Protein AF-A0A3M1LDJ7-F1 (afdb_monomer_lite)

Radius of gyration: 17.29 Å; chains: 1; bounding box: 41×43×41 Å

Sequence (103 aa):
MISEGGRSIPPQAVERLTAQLRRQKFDDWIYVREEGTTVNIMARESKGRLRNLLILVNEGDEFVFLSVKTKLKARDIGKVVEWYMKTHKPKPIRKPDEKIPQV

Secondary structure (DSSP, 8-state):
--BTTTBPPPHHHHHHHHHHHHHTTPEEEEEEEETTEEEEEEEEESSSSEEEEEEEEEETTEEEEEEEEEEE-HHHHHHHHHHHHHHSPPPP---TT--PPP-

Foldseek 3Di:
DPDPDRDADDPVNVVVVVVVVVVVQWDWDDWDDDDQKTWTWTFHDDPQFTQWIWIWIGHPRDIDTDIDGDGHHPVVVVVVVVVCCVVDVDDPPPDPPPPDPDD

Structure (mmCIF, N/CA/C/O backbone):
data_AF-A0A3M1LDJ7-F1
#
_entry.id   AF-A0A3M1LDJ7-F1
#
loop_
_atom_site.group_PDB
_atom_site.id
_atom_site.type_symbol
_atom_site.label_atom_id
_atom_site.label_alt_id
_atom_site.label_comp_id
_atom_site.label_asym_id
_atom_site.label_entity_id
_atom_site.label_seq_id
_atom_site.pdbx_PDB_ins_code
_atom_site.Cartn_x
_atom_site.Cartn_y
_atom_site.Cartn_z
_atom_site.occupancy
_atom_site.B_iso_or_equiv
_atom_site.auth_seq_id
_atom_site.auth_comp_id
_atom_site.auth_asym_id
_atom_site.auth_atom_id
_atom_site.pdbx_PDB_model_num
ATOM 1 N N . MET A 1 1 ? 14.138 -8.693 -7.896 1.00 49.78 1 MET A N 1
ATOM 2 C CA . MET A 1 1 ? 14.791 -9.751 -7.091 1.00 49.78 1 MET A CA 1
ATOM 3 C C . MET A 1 1 ? 14.707 -11.039 -7.874 1.00 49.78 1 MET A C 1
ATOM 5 O O . MET A 1 1 ? 13.617 -11.450 -8.257 1.00 49.78 1 MET A O 1
ATOM 9 N N . ILE A 1 2 ? 15.858 -11.646 -8.123 1.00 39.69 2 ILE A N 1
ATOM 10 C CA . ILE A 1 2 ? 15.952 -12.978 -8.693 1.00 39.69 2 ILE A CA 1
ATOM 11 C C . ILE A 1 2 ? 15.474 -13.938 -7.596 1.00 39.69 2 ILE A C 1
ATOM 13 O O . ILE A 1 2 ? 16.189 -14.163 -6.625 1.00 39.69 2 ILE A O 1
ATOM 17 N N . SER A 1 3 ? 14.242 -14.446 -7.695 1.00 50.84 3 SER A N 1
ATOM 18 C CA . SER A 1 3 ? 13.875 -15.670 -6.970 1.00 50.84 3 SER A CA 1
ATOM 19 C C . SER A 1 3 ? 14.865 -16.742 -7.411 1.00 50.84 3 SER A C 1
ATOM 21 O O . SER A 1 3 ? 15.150 -16.795 -8.608 1.00 50.84 3 SER A O 1
ATOM 23 N N . GLU A 1 4 ? 15.431 -17.505 -6.470 1.00 51.19 4 GLU A N 1
ATOM 24 C CA . GLU A 1 4 ? 16.376 -18.606 -6.718 1.00 51.19 4 GLU A CA 1
ATOM 25 C C . GLU A 1 4 ? 16.016 -19.345 -8.027 1.00 51.19 4 GLU A C 1
ATOM 27 O O . GLU A 1 4 ? 15.088 -20.149 -8.058 1.00 51.19 4 GLU A O 1
ATOM 32 N N . GLY A 1 5 ? 16.666 -18.980 -9.147 1.00 48.47 5 GLY A N 1
ATOM 33 C CA . GLY A 1 5 ? 16.262 -19.428 -10.491 1.00 48.47 5 GLY A CA 1
ATOM 34 C C . GLY A 1 5 ? 15.989 -18.379 -11.588 1.00 48.47 5 GLY A C 1
ATOM 35 O O . GLY A 1 5 ? 15.405 -18.743 -12.607 1.00 48.47 5 GLY A O 1
ATOM 36 N N . GLY A 1 6 ? 16.394 -17.110 -11.469 1.00 50.47 6 GLY A N 1
ATOM 37 C CA . GLY A 1 6 ? 16.528 -16.236 -12.656 1.00 50.47 6 GLY A CA 1
ATOM 38 C C . GLY A 1 6 ? 15.234 -15.666 -13.258 1.00 50.47 6 GLY A C 1
ATOM 39 O O . GLY A 1 6 ? 15.289 -15.094 -14.342 1.00 50.47 6 GLY A O 1
ATOM 40 N N . ARG A 1 7 ? 14.062 -15.825 -12.624 1.00 56.88 7 ARG A N 1
ATOM 41 C CA . ARG A 1 7 ? 12.777 -15.395 -13.213 1.00 56.88 7 ARG A CA 1
ATOM 42 C C . ARG A 1 7 ? 12.261 -14.087 -12.609 1.00 56.88 7 ARG A C 1
ATOM 44 O O . ARG A 1 7 ? 12.011 -14.015 -11.408 1.00 56.88 7 ARG A O 1
ATOM 51 N N . SER A 1 8 ? 12.062 -13.086 -13.470 1.00 67.62 8 SER A N 1
ATOM 52 C CA . SER A 1 8 ? 11.311 -11.860 -13.165 1.00 67.62 8 SER A CA 1
ATOM 53 C C . SER A 1 8 ? 9.859 -12.198 -12.792 1.00 67.62 8 SER A C 1
ATOM 55 O O . SER A 1 8 ? 9.294 -13.175 -13.295 1.00 67.62 8 SER A O 1
ATOM 57 N N . ILE A 1 9 ? 9.255 -11.425 -11.882 1.00 73.75 9 ILE A N 1
ATOM 58 C CA . ILE A 1 9 ? 7.865 -11.630 -11.452 1.00 73.75 9 ILE A CA 1
ATOM 59 C C . ILE A 1 9 ? 6.940 -11.271 -12.625 1.00 73.75 9 ILE A C 1
ATOM 61 O O . ILE A 1 9 ? 6.908 -10.107 -13.028 1.00 73.75 9 ILE A O 1
ATOM 65 N N . PRO A 1 10 ? 6.151 -12.221 -13.168 1.00 80.94 10 PRO A N 1
ATOM 66 C CA . PRO A 1 10 ? 5.301 -11.936 -14.316 1.00 80.94 10 PRO A CA 1
ATOM 67 C C . PRO A 1 10 ? 4.274 -10.846 -13.978 1.00 80.94 10 PRO A C 1
ATOM 69 O O . PRO A 1 10 ? 3.632 -10.938 -12.924 1.00 80.94 10 PRO A O 1
ATOM 72 N N . PRO A 1 11 ? 4.028 -9.865 -14.865 1.00 80.19 11 PRO A N 1
ATOM 73 C CA . PRO A 1 11 ? 2.998 -8.845 -14.652 1.00 80.19 11 PRO A CA 1
ATOM 74 C C . PRO A 1 11 ? 1.630 -9.447 -14.301 1.00 80.19 11 PRO A C 1
ATOM 76 O O . PRO A 1 11 ? 0.941 -8.976 -13.397 1.00 80.19 11 PRO A O 1
ATOM 79 N N . GLN A 1 12 ? 1.287 -10.578 -14.925 1.00 86.31 12 GLN A N 1
ATOM 80 C CA . GLN A 1 12 ? 0.040 -11.302 -14.681 1.00 86.31 12 GLN A CA 1
ATOM 81 C C . GLN A 1 12 ? -0.058 -11.841 -13.245 1.00 86.31 12 GLN A C 1
ATOM 83 O O . GLN A 1 12 ? -1.159 -11.987 -12.716 1.00 86.31 12 GLN A O 1
ATOM 88 N N . ALA A 1 13 ? 1.067 -12.151 -12.592 1.00 87.12 13 ALA A N 1
ATOM 89 C CA . ALA A 1 13 ? 1.075 -12.586 -11.197 1.00 87.12 13 ALA A CA 1
ATOM 90 C C . ALA A 1 13 ? 0.699 -11.426 -10.260 1.00 87.12 13 ALA A C 1
ATOM 92 O O . ALA A 1 13 ? -0.115 -11.606 -9.352 1.00 87.12 13 ALA A O 1
ATOM 93 N N . VAL A 1 14 ? 1.221 -10.225 -10.528 1.00 86.31 14 VAL A N 1
ATOM 94 C CA . VAL A 1 14 ? 0.885 -9.000 -9.784 1.00 86.31 14 VAL A CA 1
ATOM 95 C C . VAL A 1 14 ? -0.582 -8.614 -10.002 1.00 86.31 14 VAL A C 1
ATOM 97 O O . VAL A 1 14 ? -1.299 -8.307 -9.048 1.00 86.31 14 VAL A O 1
ATOM 100 N N . GLU A 1 15 ? -1.078 -8.700 -11.235 1.00 89.38 15 GLU A N 1
ATOM 101 C CA . GLU A 1 15 ? -2.491 -8.451 -11.550 1.00 89.38 15 GLU A CA 1
ATOM 102 C C . GLU A 1 15 ? -3.425 -9.439 -10.838 1.00 89.38 15 GLU A C 1
ATOM 104 O O . GLU A 1 15 ? -4.420 -9.038 -10.233 1.00 89.38 15 GLU A O 1
ATOM 109 N N . ARG A 1 16 ? -3.084 -10.734 -10.834 1.00 93.12 16 ARG A N 1
ATOM 110 C CA . ARG A 1 16 ? -3.856 -11.754 -10.108 1.00 93.12 16 ARG A CA 1
ATOM 111 C C . ARG A 1 16 ? -3.870 -11.490 -8.607 1.00 93.12 16 ARG A C 1
ATOM 113 O O . ARG A 1 16 ? -4.934 -11.567 -7.993 1.00 93.12 16 ARG A O 1
ATOM 120 N N . LEU A 1 17 ? -2.720 -11.148 -8.030 1.00 91.38 17 LEU A N 1
ATOM 121 C CA . LEU A 1 17 ? -2.605 -10.807 -6.615 1.00 91.38 17 LEU A CA 1
ATOM 122 C C . LEU A 1 17 ? -3.491 -9.604 -6.258 1.00 91.38 17 LEU A C 1
ATOM 124 O O . LEU A 1 17 ? -4.300 -9.687 -5.337 1.00 91.38 17 LEU A O 1
ATOM 128 N N . THR A 1 18 ? -3.394 -8.506 -7.008 1.00 92.31 18 THR A N 1
ATOM 129 C CA . THR A 1 18 ? -4.195 -7.294 -6.751 1.00 92.31 18 THR A CA 1
ATOM 130 C C . THR A 1 18 ? -5.694 -7.563 -6.916 1.00 92.31 18 THR A C 1
ATOM 132 O O . THR A 1 18 ? -6.496 -7.158 -6.074 1.00 92.31 18 THR A O 1
ATOM 135 N N . ALA A 1 19 ? -6.092 -8.352 -7.919 1.00 94.19 19 ALA A N 1
ATOM 136 C CA . ALA A 1 19 ? -7.476 -8.792 -8.091 1.00 94.19 19 ALA A CA 1
ATOM 137 C C . ALA A 1 19 ? -7.990 -9.642 -6.913 1.00 94.19 19 ALA A C 1
ATOM 139 O O . ALA A 1 19 ? -9.145 -9.496 -6.506 1.00 94.19 19 ALA A O 1
ATOM 140 N N . GLN A 1 20 ? -7.158 -10.519 -6.342 1.00 95.12 20 GLN A N 1
ATOM 141 C CA . GLN A 1 20 ? -7.510 -11.294 -5.147 1.00 95.12 20 GLN A CA 1
ATOM 142 C C . GLN A 1 20 ? -7.633 -10.409 -3.905 1.00 95.12 20 GLN A C 1
ATOM 144 O O . GLN A 1 20 ? -8.562 -10.584 -3.117 1.00 95.12 20 GLN A O 1
ATOM 149 N N . LEU A 1 21 ? -6.735 -9.439 -3.739 1.00 94.94 21 LEU A N 1
ATOM 150 C CA . LEU A 1 21 ? -6.737 -8.523 -2.600 1.00 94.94 21 LEU A CA 1
ATOM 151 C C . LEU A 1 21 ? -7.978 -7.629 -2.576 1.00 94.94 21 LEU A C 1
ATOM 153 O O . LEU A 1 21 ? -8.573 -7.458 -1.511 1.00 94.94 21 LEU A O 1
ATOM 157 N N . ARG A 1 22 ? -8.446 -7.157 -3.738 1.00 94.81 22 ARG A N 1
ATOM 158 C CA . ARG A 1 22 ? -9.721 -6.422 -3.857 1.00 94.81 22 ARG A CA 1
ATOM 159 C C . ARG A 1 22 ? -10.897 -7.213 -3.286 1.00 94.81 22 ARG A C 1
ATOM 161 O O . ARG A 1 22 ? -11.702 -6.688 -2.522 1.00 94.81 22 ARG A O 1
ATOM 168 N N . ARG A 1 23 ? -10.949 -8.525 -3.546 1.00 96.06 23 ARG A N 1
ATOM 169 C CA . ARG A 1 23 ? -11.974 -9.421 -2.968 1.00 96.06 23 ARG A CA 1
ATOM 170 C C . ARG A 1 23 ? -11.839 -9.579 -1.449 1.00 96.06 23 ARG A C 1
ATOM 172 O O . ARG A 1 23 ? -12.804 -9.934 -0.781 1.00 96.06 23 ARG A O 1
ATOM 179 N N . GLN A 1 24 ? -10.664 -9.296 -0.892 1.00 94.62 24 GLN A N 1
ATOM 180 C CA . GLN A 1 24 ? -10.368 -9.343 0.542 1.00 94.62 24 GLN A CA 1
ATOM 181 C C . GLN A 1 24 ? -10.465 -7.971 1.234 1.00 94.62 24 GLN A C 1
ATOM 183 O O . GLN A 1 24 ? -9.928 -7.800 2.336 1.00 94.62 24 GLN A O 1
ATOM 188 N N . LYS A 1 25 ? -11.195 -7.020 0.631 1.00 94.88 25 LYS A N 1
ATOM 189 C CA . LYS A 1 25 ? -11.437 -5.663 1.156 1.00 94.88 25 LYS A CA 1
ATOM 190 C C . LYS A 1 25 ? -10.186 -4.783 1.207 1.00 94.88 25 LYS A C 1
ATOM 192 O O . LYS A 1 25 ? -10.073 -3.932 2.085 1.00 94.88 25 LYS A O 1
ATOM 197 N N . PHE A 1 26 ? -9.219 -5.039 0.334 1.00 96.38 26 PHE A N 1
ATOM 198 C CA . PHE A 1 26 ? -8.184 -4.052 0.062 1.00 96.38 26 PHE A CA 1
ATOM 199 C C . PHE A 1 26 ? -8.692 -3.090 -1.005 1.00 96.38 26 PHE A C 1
ATOM 201 O O . PHE A 1 26 ? -9.107 -3.526 -2.077 1.00 96.38 26 PHE A O 1
ATOM 208 N N . ASP A 1 27 ? -8.601 -1.805 -0.709 1.00 93.94 27 ASP A N 1
ATOM 209 C CA . ASP A 1 27 ? -8.909 -0.723 -1.627 1.00 93.94 27 ASP A CA 1
ATOM 210 C C . ASP A 1 27 ? -7.613 -0.217 -2.267 1.00 93.94 27 ASP A C 1
ATOM 212 O O . ASP A 1 27 ? -6.568 -0.145 -1.608 1.00 93.94 27 ASP A O 1
ATOM 216 N N . ASP A 1 28 ? -7.676 0.135 -3.551 1.00 92.31 28 ASP A N 1
ATOM 217 C CA . ASP A 1 28 ? -6.575 0.798 -4.246 1.00 92.31 28 ASP A CA 1
ATOM 218 C C . ASP A 1 28 ? -6.479 2.247 -3.753 1.00 92.31 28 ASP A C 1
ATOM 220 O O . ASP A 1 28 ? -7.446 3.003 -3.822 1.00 92.31 28 ASP A O 1
ATOM 224 N N . TRP A 1 29 ? -5.318 2.633 -3.229 1.00 91.56 29 TRP A N 1
ATOM 225 C CA . TRP A 1 29 ? -5.071 3.995 -2.752 1.00 91.56 29 TRP A CA 1
ATOM 226 C C . TRP A 1 29 ? -4.244 4.791 -3.749 1.00 91.56 29 TRP A C 1
ATOM 228 O O . TRP A 1 29 ? -4.588 5.924 -4.076 1.00 91.56 29 TRP A O 1
ATOM 238 N N . ILE A 1 30 ? -3.138 4.210 -4.214 1.00 89.88 30 ILE A N 1
ATOM 239 C CA . ILE A 1 30 ? -2.222 4.854 -5.154 1.00 89.88 30 ILE A CA 1
ATOM 240 C C . ILE A 1 30 ? -1.833 3.832 -6.212 1.00 89.88 30 ILE A C 1
ATOM 242 O O . ILE A 1 30 ? -1.373 2.741 -5.884 1.00 89.88 30 ILE A O 1
ATOM 246 N N . TYR A 1 31 ? -1.974 4.218 -7.475 1.00 91.19 31 TYR A N 1
ATOM 247 C CA . TYR A 1 31 ? -1.444 3.480 -8.610 1.00 91.19 31 TYR A CA 1
ATOM 248 C C . TYR A 1 31 ? -0.676 4.453 -9.502 1.00 91.19 31 TYR A C 1
ATOM 250 O O . TYR A 1 31 ? -1.263 5.388 -10.045 1.00 91.19 31 TYR A O 1
ATOM 258 N N . VAL A 1 32 ? 0.633 4.254 -9.623 1.00 90.56 32 VAL A N 1
ATOM 259 C CA . VAL A 1 32 ? 1.527 5.075 -10.448 1.00 90.56 32 VAL A CA 1
ATOM 260 C C . VAL A 1 32 ? 2.232 4.165 -11.437 1.00 90.56 32 VAL A C 1
ATOM 262 O O . VAL A 1 32 ? 2.696 3.087 -11.070 1.00 90.56 32 VAL A O 1
ATOM 265 N N . ARG A 1 33 ? 2.319 4.609 -12.690 1.00 89.56 33 ARG A N 1
ATOM 266 C CA . ARG A 1 33 ? 3.123 3.975 -13.730 1.00 89.56 33 ARG A CA 1
ATOM 267 C C . ARG A 1 33 ? 3.903 5.062 -14.461 1.00 89.56 33 ARG A C 1
ATOM 269 O O . ARG A 1 33 ? 3.289 5.909 -15.101 1.00 89.56 33 ARG A O 1
ATOM 276 N N . GLU A 1 34 ? 5.224 5.013 -14.379 1.00 86.88 34 GLU A N 1
ATOM 277 C CA . GLU A 1 34 ? 6.130 5.999 -14.971 1.00 86.88 34 GLU A CA 1
ATOM 278 C C . GLU A 1 34 ? 7.433 5.309 -15.381 1.00 86.88 34 GLU A C 1
ATOM 280 O O . GLU A 1 34 ? 7.984 4.551 -14.596 1.00 86.88 34 GLU A O 1
ATOM 285 N N . GLU A 1 35 ? 7.888 5.524 -16.620 1.00 82.44 35 GLU A N 1
ATOM 286 C CA . GLU A 1 35 ? 9.219 5.110 -17.117 1.00 82.44 35 GLU A CA 1
ATOM 287 C C . GLU A 1 35 ? 9.645 3.654 -16.817 1.00 82.44 35 GLU A C 1
ATOM 289 O O . GLU A 1 35 ? 10.816 3.356 -16.621 1.00 82.44 35 GLU A O 1
ATOM 294 N N . GLY A 1 36 ? 8.697 2.710 -16.815 1.00 82.06 36 GLY A N 1
ATOM 295 C CA . GLY A 1 36 ? 8.978 1.296 -16.518 1.00 82.06 36 GLY A CA 1
ATOM 296 C C . GLY A 1 36 ? 8.876 0.924 -15.035 1.00 82.06 36 GLY A C 1
ATOM 297 O O . GLY A 1 36 ? 8.920 -0.261 -14.706 1.00 82.06 36 GLY A O 1
ATOM 298 N N . THR A 1 37 ? 8.617 1.901 -14.168 1.00 87.12 37 THR A N 1
ATOM 299 C CA . THR A 1 37 ? 8.296 1.714 -12.755 1.00 87.12 37 THR A CA 1
ATOM 300 C C . THR A 1 37 ? 6.786 1.720 -12.541 1.00 87.12 37 THR A C 1
ATOM 302 O O . THR A 1 37 ? 6.062 2.608 -12.989 1.00 87.12 37 THR A O 1
ATOM 305 N N . THR A 1 38 ? 6.274 0.706 -11.850 1.00 89.81 38 THR A N 1
ATOM 306 C CA . THR A 1 38 ? 4.883 0.615 -11.403 1.00 89.81 38 THR A CA 1
ATOM 307 C C . THR A 1 38 ? 4.840 0.537 -9.885 1.00 89.81 38 THR A C 1
ATOM 309 O O . THR A 1 38 ? 5.363 -0.404 -9.294 1.00 89.81 38 THR A O 1
ATOM 312 N N . VAL A 1 39 ? 4.161 1.492 -9.258 1.00 91.81 39 VAL A N 1
ATOM 313 C CA . VAL A 1 39 ? 3.885 1.509 -7.819 1.00 91.81 39 VAL A CA 1
ATOM 314 C C . VAL A 1 39 ? 2.397 1.269 -7.606 1.00 91.81 39 VAL A C 1
ATOM 316 O O . VAL A 1 39 ? 1.564 1.993 -8.145 1.00 91.81 39 VAL A O 1
ATOM 319 N N . ASN A 1 40 ? 2.053 0.276 -6.793 1.00 93.62 40 ASN A N 1
ATOM 320 C CA . ASN A 1 40 ? 0.693 0.040 -6.327 1.00 93.62 40 ASN A CA 1
ATOM 321 C C . ASN A 1 40 ? 0.664 -0.005 -4.797 1.00 93.62 40 ASN A C 1
ATOM 323 O O . ASN A 1 40 ? 1.322 -0.841 -4.177 1.00 93.62 40 ASN A O 1
ATOM 327 N N . ILE A 1 41 ? -0.120 0.884 -4.196 1.00 93.12 41 ILE A N 1
ATOM 328 C CA . ILE A 1 41 ? -0.391 0.916 -2.765 1.00 93.12 41 ILE A CA 1
ATOM 329 C C . ILE A 1 41 ? -1.855 0.559 -2.551 1.00 93.12 41 ILE A C 1
ATOM 331 O O . ILE A 1 41 ? -2.755 1.289 -2.970 1.00 93.12 41 ILE A O 1
ATOM 335 N N . MET A 1 42 ? -2.078 -0.540 -1.837 1.00 95.69 42 MET A N 1
ATOM 336 C CA . MET A 1 42 ? -3.402 -1.018 -1.457 1.00 95.69 42 MET A CA 1
ATOM 337 C C . MET A 1 42 ? -3.532 -1.029 0.061 1.00 95.69 42 MET A C 1
ATOM 339 O O . MET A 1 42 ? -2.600 -1.407 0.774 1.00 95.69 42 MET A O 1
ATOM 343 N N . ALA A 1 43 ? -4.698 -0.670 0.582 1.00 95.31 43 ALA A N 1
ATOM 344 C CA . ALA A 1 43 ? -4.936 -0.676 2.017 1.00 95.31 43 ALA A CA 1
ATOM 345 C C . ALA A 1 43 ? -6.244 -1.372 2.364 1.00 95.31 43 ALA A C 1
ATOM 347 O O . ALA A 1 43 ? -7.248 -1.223 1.682 1.00 95.31 43 ALA A O 1
ATOM 348 N N . ARG A 1 44 ? -6.246 -2.111 3.473 1.00 96.19 44 ARG A N 1
ATOM 349 C CA . ARG A 1 44 ? -7.475 -2.632 4.072 1.00 96.19 44 ARG A CA 1
ATOM 350 C C . ARG A 1 44 ? -7.815 -1.824 5.304 1.00 96.19 44 ARG A C 1
ATOM 352 O O . ARG A 1 44 ? -7.095 -1.881 6.310 1.00 96.19 44 ARG A O 1
ATOM 359 N N . GLU A 1 45 ? -8.941 -1.129 5.251 1.00 93.94 45 GLU A N 1
ATOM 360 C CA . GLU A 1 45 ? -9.440 -0.340 6.367 1.00 93.94 45 GLU A CA 1
ATOM 361 C C . GLU A 1 45 ? -10.450 -1.122 7.222 1.00 93.94 45 GLU A C 1
ATOM 363 O O . GLU A 1 45 ? -11.236 -1.940 6.747 1.00 93.94 45 GLU A O 1
ATOM 368 N N . SER A 1 46 ? -10.432 -0.889 8.534 1.00 94.62 46 SER A N 1
ATOM 369 C CA . SER A 1 46 ? -11.507 -1.318 9.422 1.00 94.62 46 SER A CA 1
ATOM 370 C C . SER A 1 46 ? -11.642 -0.385 10.618 1.00 94.62 46 SER A C 1
ATOM 372 O O . SER A 1 46 ? -10.703 -0.233 11.414 1.00 94.62 46 SER A O 1
ATOM 374 N N . LYS A 1 47 ? -12.851 0.172 10.783 1.00 94.12 47 LYS A N 1
ATOM 375 C CA . LYS A 1 47 ? -13.221 1.118 11.848 1.00 94.12 47 LYS A CA 1
ATOM 376 C C . LYS A 1 47 ? -12.354 2.390 11.832 1.00 94.12 47 LYS A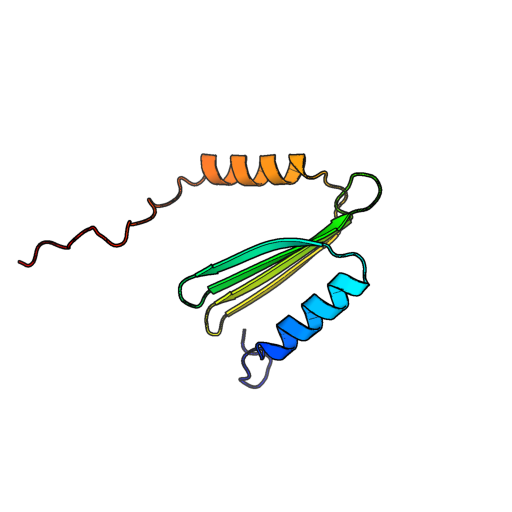 C 1
ATOM 378 O O . LYS A 1 47 ? -11.785 2.750 12.864 1.00 94.12 47 LYS A O 1
ATOM 383 N N . GLY A 1 48 ? -12.205 3.034 10.670 1.00 92.12 48 GLY A N 1
ATOM 384 C CA . GLY A 1 48 ? -11.455 4.293 10.550 1.00 92.12 48 GLY A CA 1
ATOM 385 C C . GLY A 1 48 ? -9.933 4.132 10.625 1.00 92.12 48 GLY A C 1
ATOM 386 O O . GLY A 1 48 ? -9.236 5.079 10.994 1.00 92.12 48 GLY A O 1
ATOM 387 N N . ARG A 1 49 ? -9.413 2.911 10.440 1.00 95.31 49 ARG A N 1
ATOM 388 C CA . ARG A 1 49 ? -7.995 2.571 10.634 1.00 95.31 49 ARG A CA 1
ATOM 389 C C . ARG A 1 49 ? -7.511 1.599 9.574 1.00 95.31 49 ARG A C 1
ATOM 391 O O . ARG A 1 49 ? -8.122 0.545 9.387 1.00 95.31 49 ARG A O 1
ATOM 398 N N . LEU A 1 50 ? -6.362 1.901 8.989 1.00 94.00 50 LEU A N 1
ATOM 399 C CA . LEU A 1 50 ? -5.616 1.008 8.116 1.00 94.00 50 LEU A CA 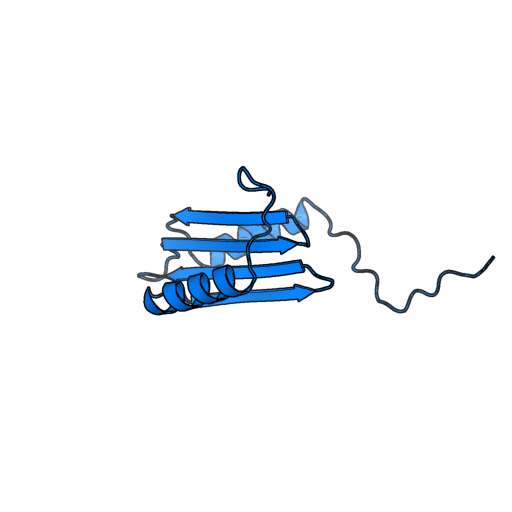1
ATOM 400 C C . LEU A 1 50 ? -5.123 -0.156 8.967 1.00 94.00 50 LEU A C 1
ATOM 402 O O . LEU A 1 50 ? -4.396 0.029 9.943 1.00 94.00 50 LEU A O 1
ATOM 406 N N . ARG A 1 51 ? -5.609 -1.356 8.662 1.00 96.38 51 ARG A N 1
ATOM 407 C CA . ARG A 1 51 ? -5.200 -2.592 9.339 1.00 96.38 51 ARG A CA 1
ATOM 408 C C . ARG A 1 51 ? -4.084 -3.277 8.592 1.00 96.38 51 ARG A C 1
ATOM 410 O O . ARG A 1 51 ? -3.232 -3.903 9.218 1.00 96.38 51 ARG A O 1
ATOM 417 N N . ASN A 1 52 ? -4.100 -3.140 7.274 1.00 96.44 52 ASN A N 1
ATOM 418 C CA . ASN A 1 52 ? -3.073 -3.647 6.395 1.00 96.44 52 ASN A CA 1
ATOM 419 C C . ASN A 1 52 ? -2.765 -2.589 5.348 1.00 96.44 52 ASN A C 1
ATOM 421 O O . ASN A 1 52 ? -3.686 -1.999 4.788 1.00 96.44 52 ASN A O 1
ATOM 425 N N . LEU A 1 53 ? -1.480 -2.384 5.108 1.00 94.19 53 LEU A N 1
ATOM 426 C CA . LEU A 1 53 ? -0.956 -1.622 3.992 1.00 94.19 53 LEU A CA 1
ATOM 427 C C . LEU A 1 53 ? -0.101 -2.575 3.168 1.00 94.19 53 LEU A C 1
ATOM 429 O O . LEU A 1 53 ? 0.742 -3.280 3.723 1.00 94.19 53 LEU A O 1
ATOM 433 N N . LEU A 1 54 ? -0.344 -2.604 1.870 1.00 95.31 54 LEU A N 1
ATOM 434 C CA . LEU A 1 54 ? 0.434 -3.351 0.907 1.00 95.31 54 LEU A CA 1
ATOM 435 C C . LEU A 1 54 ? 1.041 -2.364 -0.081 1.00 95.31 54 LEU A C 1
ATOM 437 O O . LEU A 1 54 ? 0.314 -1.554 -0.648 1.00 95.31 54 LEU A O 1
ATOM 441 N N . ILE A 1 55 ? 2.349 -2.437 -0.279 1.00 93.56 55 ILE A N 1
ATOM 442 C CA . ILE A 1 55 ? 3.069 -1.636 -1.263 1.00 93.56 55 ILE A CA 1
ATOM 443 C C . ILE A 1 55 ? 3.784 -2.602 -2.194 1.00 93.56 55 ILE A C 1
ATOM 445 O O . ILE A 1 55 ? 4.547 -3.462 -1.750 1.00 93.56 55 ILE A O 1
ATOM 449 N N . LEU A 1 56 ? 3.499 -2.459 -3.479 1.00 93.00 56 LEU A N 1
ATOM 450 C CA . LEU A 1 56 ? 4.098 -3.203 -4.570 1.00 93.00 56 LEU A CA 1
ATOM 451 C C . LEU A 1 56 ? 4.841 -2.191 -5.435 1.00 93.00 56 LEU A C 1
ATOM 453 O O . LEU A 1 56 ? 4.216 -1.269 -5.952 1.00 93.00 56 LEU A O 1
ATOM 457 N N . VAL A 1 57 ? 6.149 -2.347 -5.587 1.00 91.50 57 VAL A N 1
ATOM 458 C CA . VAL A 1 57 ? 6.947 -1.559 -6.533 1.00 91.50 57 VAL A CA 1
ATOM 459 C C . VAL A 1 57 ? 7.578 -2.532 -7.506 1.00 91.50 57 VAL A C 1
ATOM 461 O O . VAL A 1 57 ? 8.176 -3.513 -7.078 1.00 91.50 57 VAL A O 1
ATOM 464 N N . ASN A 1 58 ? 7.408 -2.293 -8.796 1.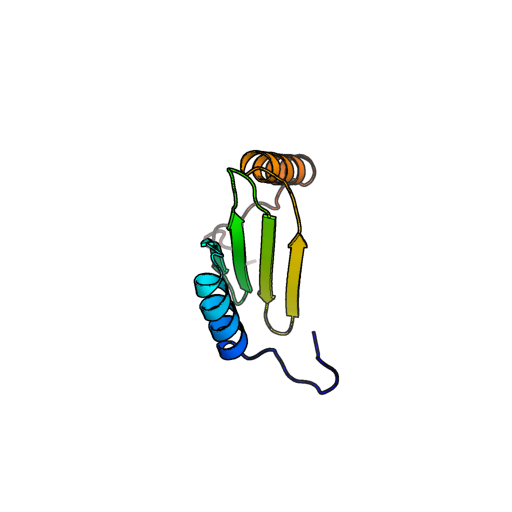00 88.62 58 ASN A N 1
ATOM 465 C CA . ASN A 1 58 ? 8.043 -3.047 -9.865 1.00 88.62 58 ASN A CA 1
ATOM 466 C C . ASN A 1 58 ? 8.835 -2.057 -10.719 1.00 88.62 58 ASN A C 1
ATOM 468 O O . ASN A 1 58 ? 8.227 -1.125 -11.229 1.00 88.62 58 ASN A O 1
ATOM 472 N N . GLU A 1 59 ? 10.144 -2.241 -10.840 1.00 87.06 59 GLU A N 1
ATOM 473 C CA . GLU A 1 59 ? 11.058 -1.388 -11.602 1.00 87.06 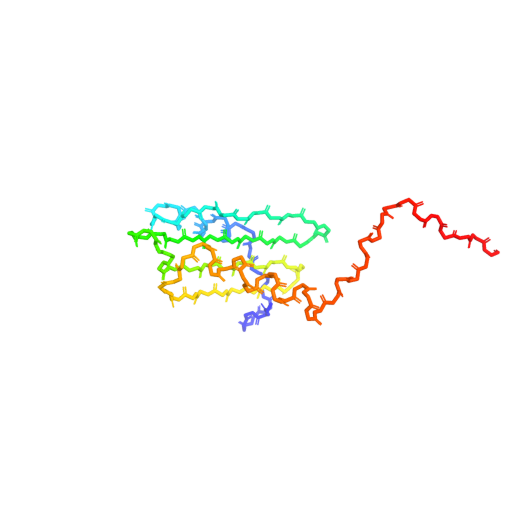59 GLU A CA 1
ATOM 474 C C . GLU A 1 59 ? 12.046 -2.287 -12.357 1.00 87.06 59 GLU A C 1
ATOM 476 O O . GLU A 1 59 ? 13.021 -2.785 -11.795 1.00 87.06 59 GLU A O 1
ATOM 481 N N . GLY A 1 60 ? 11.753 -2.564 -13.631 1.00 80.94 60 GLY A N 1
ATOM 482 C CA . GLY A 1 60 ? 12.547 -3.483 -14.454 1.00 80.94 60 GLY A CA 1
ATOM 483 C C . GLY A 1 60 ? 12.627 -4.896 -13.857 1.00 80.94 60 GLY A C 1
ATOM 484 O O . GLY A 1 60 ? 11.642 -5.633 -13.844 1.00 80.94 60 GLY A O 1
ATOM 485 N N . ASP A 1 61 ? 13.811 -5.268 -13.364 1.00 77.81 61 ASP A N 1
ATOM 486 C CA . ASP A 1 61 ? 14.081 -6.564 -12.719 1.00 77.81 61 ASP A CA 1
ATOM 487 C C . ASP A 1 61 ? 13.987 -6.509 -11.178 1.00 77.81 61 ASP A C 1
ATOM 489 O O . ASP A 1 61 ? 14.156 -7.518 -10.466 1.00 77.81 61 ASP A O 1
ATOM 493 N N . GLU A 1 62 ? 13.695 -5.331 -10.628 1.00 82.12 62 GLU A N 1
ATOM 494 C CA . GLU A 1 62 ? 13.506 -5.099 -9.205 1.00 82.12 62 GLU A CA 1
ATOM 495 C C . GLU A 1 62 ? 12.026 -5.136 -8.831 1.00 82.12 62 GLU A C 1
ATOM 497 O O . GLU A 1 62 ? 11.148 -4.600 -9.504 1.00 82.12 62 GLU A O 1
ATOM 502 N N . PHE A 1 63 ? 11.736 -5.818 -7.725 1.00 86.94 63 PHE A N 1
ATOM 503 C CA . PHE A 1 63 ? 10.386 -5.913 -7.199 1.00 86.94 63 PHE A CA 1
ATOM 504 C C . PHE A 1 63 ? 10.444 -5.807 -5.686 1.00 86.94 63 PHE A C 1
ATOM 506 O O . PHE A 1 63 ? 11.134 -6.592 -5.031 1.00 86.94 63 PHE A O 1
ATOM 513 N N . VAL A 1 64 ? 9.705 -4.848 -5.143 1.00 90.69 64 VAL A N 1
ATOM 514 C CA . VAL A 1 64 ? 9.519 -4.660 -3.711 1.00 90.69 64 VAL A CA 1
ATOM 515 C C . VAL A 1 64 ? 8.094 -5.051 -3.366 1.00 90.69 64 VAL A C 1
ATOM 517 O O . VAL A 1 64 ? 7.131 -4.496 -3.892 1.00 90.69 64 VAL A O 1
ATOM 520 N N . PHE A 1 65 ? 7.975 -5.990 -2.434 1.00 92.06 65 PHE A N 1
ATOM 521 C CA . PHE A 1 65 ? 6.722 -6.362 -1.800 1.00 92.06 65 PHE A CA 1
ATOM 522 C C . PHE A 1 65 ? 6.807 -6.033 -0.316 1.00 92.06 65 PHE A C 1
ATOM 524 O O . PHE A 1 65 ? 7.568 -6.656 0.424 1.00 92.06 65 PHE A O 1
ATOM 531 N N . LEU A 1 66 ? 6.004 -5.074 0.131 1.00 93.38 66 LEU A N 1
ATOM 532 C CA . LEU A 1 66 ? 5.915 -4.702 1.534 1.00 93.38 66 LEU A CA 1
ATOM 533 C C . LEU A 1 66 ? 4.481 -4.888 2.020 1.00 93.38 66 LEU A C 1
ATOM 535 O O . LEU A 1 66 ? 3.569 -4.210 1.560 1.00 93.38 66 LEU A O 1
ATOM 539 N N . SER A 1 67 ? 4.294 -5.770 2.998 1.00 94.38 67 SER A N 1
ATOM 540 C CA . SER A 1 67 ? 3.017 -5.975 3.683 1.00 94.38 67 SER A CA 1
ATOM 541 C C . SER A 1 67 ? 3.157 -5.595 5.150 1.00 94.38 67 SER A C 1
ATOM 543 O O . SER A 1 67 ? 3.826 -6.285 5.919 1.00 94.38 67 SER A O 1
ATOM 545 N N . VAL A 1 68 ? 2.481 -4.526 5.564 1.00 93.50 68 VAL A N 1
ATOM 546 C CA . VAL A 1 68 ? 2.535 -4.014 6.935 1.00 93.50 68 VAL A CA 1
ATOM 547 C C . VAL A 1 68 ? 1.176 -4.155 7.598 1.00 93.50 68 VAL A C 1
ATOM 549 O O . VAL A 1 68 ? 0.157 -3.700 7.078 1.00 93.50 68 VAL A O 1
ATOM 552 N N . LYS A 1 69 ? 1.152 -4.744 8.794 1.00 95.62 69 LYS A N 1
ATOM 553 C CA . LYS A 1 69 ? -0.024 -4.728 9.667 1.00 95.62 69 LYS A CA 1
ATOM 554 C C . LYS A 1 69 ? 0.061 -3.520 10.592 1.00 95.62 69 LYS A C 1
ATOM 556 O O . LYS A 1 69 ? 1.039 -3.370 11.317 1.00 95.62 69 LYS A O 1
ATOM 561 N N . THR A 1 70 ? -0.957 -2.667 10.593 1.00 94.00 70 THR A N 1
ATOM 562 C CA . THR A 1 70 ? -0.924 -1.404 11.342 1.00 94.00 70 THR A CA 1
ATOM 563 C C . THR A 1 70 ? -2.238 -1.137 12.084 1.00 94.00 70 THR A C 1
ATOM 565 O O . THR A 1 70 ? -3.186 -1.930 12.071 1.00 94.00 70 THR A O 1
ATOM 568 N N . LYS A 1 71 ? -2.269 -0.031 12.833 1.00 95.25 71 LYS A N 1
ATOM 569 C CA . LYS A 1 71 ? -3.489 0.555 13.415 1.00 95.25 71 LYS A CA 1
ATOM 570 C C . LYS A 1 71 ? -3.571 2.057 13.105 1.00 95.25 71 LYS A C 1
ATOM 572 O O . LYS A 1 71 ? -4.194 2.803 13.861 1.00 95.25 71 LYS A O 1
ATOM 577 N N . LEU A 1 72 ? -2.903 2.482 12.034 1.00 93.88 72 LEU A N 1
ATOM 578 C CA . LEU A 1 72 ? -2.751 3.886 11.663 1.00 93.88 72 LEU A CA 1
ATOM 579 C C . LEU A 1 72 ? -4.046 4.427 11.060 1.00 93.88 72 LEU A C 1
ATOM 581 O O . LEU A 1 72 ? -4.831 3.686 10.4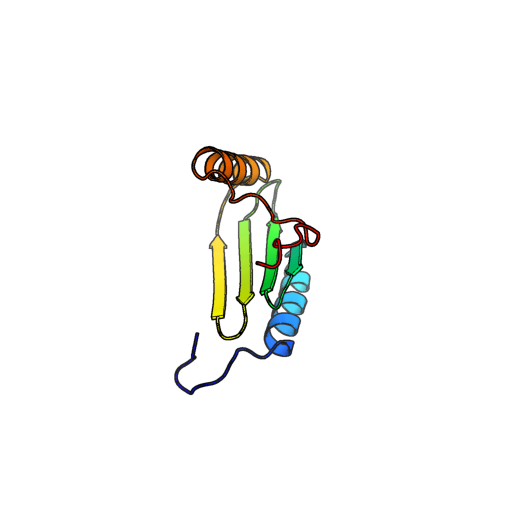72 1.00 93.88 72 LEU A O 1
ATOM 585 N N . LYS A 1 73 ? -4.275 5.728 11.199 1.00 94.19 73 LYS A N 1
ATOM 586 C CA . LYS A 1 73 ? -5.283 6.450 10.419 1.00 94.19 73 LYS A CA 1
ATOM 587 C C . LYS A 1 73 ? -4.638 7.001 9.146 1.00 94.19 73 LYS A C 1
ATOM 589 O O . LYS A 1 73 ? -3.431 7.228 9.121 1.00 94.19 73 LYS A O 1
ATOM 594 N N . ALA A 1 74 ? -5.442 7.314 8.130 1.00 88.19 74 ALA A N 1
ATOM 595 C CA . ALA A 1 74 ? -4.965 7.947 6.893 1.00 88.19 74 ALA A CA 1
ATOM 596 C C . ALA A 1 74 ? -4.096 9.195 7.158 1.00 88.19 74 ALA A C 1
ATOM 598 O O . ALA A 1 74 ? -3.013 9.345 6.602 1.00 88.19 74 ALA A O 1
ATOM 599 N N . ARG A 1 75 ? -4.518 10.042 8.109 1.00 92.62 75 ARG A N 1
ATOM 600 C CA . ARG A 1 75 ? -3.769 11.239 8.534 1.00 92.62 75 ARG A CA 1
ATOM 601 C C . ARG A 1 75 ? -2.362 10.945 9.062 1.00 92.62 75 ARG A C 1
ATOM 603 O O . ARG A 1 75 ? -1.499 11.808 8.985 1.00 92.62 75 ARG A O 1
ATOM 610 N N . ASP A 1 76 ? -2.137 9.764 9.635 1.00 92.88 76 ASP A N 1
ATOM 611 C CA . ASP A 1 76 ? -0.831 9.403 10.185 1.00 92.88 76 ASP A CA 1
ATOM 612 C C . ASP A 1 76 ? 0.140 9.061 9.044 1.00 92.88 76 ASP A C 1
ATOM 614 O O . ASP A 1 76 ? 1.308 9.425 9.116 1.00 92.88 76 ASP A O 1
ATOM 618 N N . ILE A 1 77 ? -0.357 8.468 7.949 1.00 88.38 77 ILE A N 1
ATOM 619 C CA . ILE A 1 77 ? 0.418 8.276 6.711 1.00 88.38 77 ILE A CA 1
ATOM 620 C C . ILE A 1 77 ? 0.798 9.628 6.107 1.00 88.38 77 ILE A C 1
ATOM 622 O O . ILE A 1 77 ? 1.964 9.846 5.790 1.00 88.38 77 ILE A O 1
ATOM 626 N N . GLY A 1 78 ? -0.157 10.562 6.022 1.00 88.81 78 GLY A N 1
ATOM 627 C CA . GLY A 1 78 ? 0.105 11.918 5.529 1.00 88.81 78 GLY A CA 1
ATOM 628 C C . GLY A 1 78 ? 1.236 12.616 6.292 1.00 88.81 78 GLY A C 1
ATOM 629 O O . GLY A 1 78 ? 2.126 13.189 5.674 1.00 88.81 78 GLY A O 1
ATOM 630 N N . LYS A 1 79 ? 1.272 12.477 7.624 1.00 93.75 79 LYS A N 1
ATOM 631 C CA . LYS A 1 79 ? 2.361 13.014 8.459 1.00 93.75 79 LYS A CA 1
ATOM 632 C C . LYS A 1 79 ? 3.722 12.393 8.151 1.00 93.75 79 LYS A C 1
ATOM 634 O O . LYS A 1 79 ? 4.722 13.099 8.185 1.00 93.75 79 LYS A O 1
ATOM 639 N N . VAL A 1 80 ? 3.773 11.088 7.878 1.00 89.38 80 VAL A N 1
ATOM 640 C CA . VAL A 1 80 ? 5.026 10.399 7.525 1.00 89.38 80 VAL A CA 1
ATOM 641 C C . VAL A 1 80 ? 5.545 10.889 6.178 1.00 89.38 80 VAL A C 1
ATOM 643 O O . VAL A 1 80 ? 6.728 11.198 6.064 1.00 89.38 80 VAL A O 1
ATOM 646 N N . VAL A 1 81 ? 4.665 11.011 5.181 1.00 87.06 81 VAL A N 1
ATOM 647 C CA . VAL A 1 81 ? 5.023 11.545 3.858 1.00 87.06 81 VAL A CA 1
ATOM 648 C C . VAL A 1 81 ? 5.520 12.984 3.983 1.00 87.06 81 VAL A C 1
ATOM 650 O O . VAL A 1 81 ? 6.592 13.312 3.484 1.00 87.06 81 VAL A O 1
ATOM 653 N N . GLU A 1 82 ? 4.787 13.828 4.707 1.00 90.19 82 GLU A N 1
ATOM 654 C CA . GLU A 1 82 ? 5.168 15.222 4.932 1.00 90.19 82 GLU A CA 1
ATOM 655 C C . GLU A 1 82 ? 6.523 15.338 5.647 1.00 90.19 82 GLU A C 1
ATOM 657 O O . GLU A 1 82 ? 7.374 16.127 5.236 1.00 90.19 82 GLU A O 1
ATOM 662 N N . TRP A 1 83 ? 6.749 14.536 6.693 1.00 92.19 83 TRP A N 1
ATOM 663 C CA . TRP A 1 83 ? 8.035 14.476 7.387 1.00 92.19 83 TRP A CA 1
ATOM 664 C C . TRP A 1 83 ? 9.159 14.065 6.433 1.00 92.19 83 TRP A C 1
ATOM 666 O O . TRP A 1 83 ? 10.178 14.750 6.364 1.00 92.19 83 TRP A O 1
ATOM 676 N N . TYR A 1 84 ? 8.948 13.013 5.637 1.00 89.31 84 TYR A N 1
ATOM 677 C CA . TYR A 1 84 ? 9.937 12.541 4.673 1.00 89.31 84 TYR A CA 1
ATOM 678 C C . TYR A 1 84 ? 10.306 13.625 3.654 1.00 89.31 84 TYR A C 1
ATOM 680 O O . TYR A 1 84 ? 11.492 13.868 3.452 1.00 89.31 84 TYR A O 1
ATOM 688 N N . MET A 1 85 ? 9.318 14.324 3.082 1.00 87.50 85 MET A N 1
ATOM 689 C CA . MET A 1 85 ? 9.536 15.405 2.108 1.00 87.50 85 MET A CA 1
ATOM 690 C C . MET A 1 85 ? 10.244 16.629 2.705 1.00 87.50 85 MET A C 1
ATOM 692 O O . MET A 1 85 ? 10.979 17.323 2.004 1.00 87.50 85 MET A O 1
ATOM 696 N N . LYS A 1 86 ? 10.029 16.920 3.994 1.00 90.38 86 LYS A N 1
ATOM 697 C CA . LYS A 1 86 ? 10.730 18.009 4.696 1.00 90.38 86 LYS A CA 1
ATOM 698 C C . LYS A 1 86 ? 12.181 17.649 4.998 1.00 90.38 86 LYS A C 1
ATOM 700 O O . LYS A 1 86 ? 13.058 18.498 4.864 1.00 90.38 86 LYS A O 1
ATOM 705 N N . THR A 1 87 ? 12.430 16.409 5.415 1.00 92.56 87 THR A N 1
ATOM 706 C CA . THR A 1 87 ? 13.773 15.924 5.759 1.00 92.56 87 THR A CA 1
ATOM 707 C C . THR A 1 87 ? 14.614 15.641 4.515 1.00 92.56 87 THR A C 1
ATOM 709 O O . THR A 1 87 ? 15.815 15.895 4.515 1.00 92.56 87 THR A O 1
ATOM 712 N N . HIS A 1 88 ? 13.987 15.175 3.438 1.00 85.38 88 HIS A N 1
ATOM 713 C CA . HIS A 1 88 ? 14.631 14.868 2.169 1.00 85.38 88 HIS A CA 1
ATOM 714 C C . HIS A 1 88 ? 14.020 15.774 1.108 1.00 85.38 88 HIS A C 1
ATOM 716 O O . HIS A 1 88 ? 12.945 15.487 0.582 1.00 85.38 88 HIS A O 1
ATOM 722 N N . LYS A 1 89 ? 14.698 16.890 0.803 1.00 76.50 89 LYS A N 1
ATOM 723 C CA . LYS A 1 89 ? 14.266 17.772 -0.286 1.00 76.50 89 LYS A CA 1
ATOM 724 C C . LYS A 1 89 ? 14.183 16.932 -1.566 1.00 76.50 89 LYS A C 1
ATOM 726 O O . LYS A 1 89 ? 15.214 16.382 -1.966 1.00 76.50 89 LYS A O 1
ATOM 731 N N . PRO A 1 90 ? 13.005 16.806 -2.200 1.00 67.19 90 PRO A N 1
ATOM 732 C CA . PRO A 1 90 ? 12.901 16.058 -3.440 1.00 67.19 90 PRO A CA 1
ATOM 733 C C . PRO A 1 90 ? 13.842 16.690 -4.467 1.00 67.19 90 PRO A C 1
ATOM 735 O O . PRO A 1 90 ? 13.931 17.919 -4.561 1.00 67.19 90 PRO A O 1
ATOM 738 N N . LYS A 1 91 ? 14.564 15.858 -5.229 1.00 66.00 91 LYS A N 1
ATOM 739 C CA . LYS A 1 91 ? 15.246 16.358 -6.427 1.00 66.00 91 LYS A CA 1
ATOM 740 C C . LYS A 1 91 ? 14.172 17.011 -7.307 1.00 66.00 91 LYS A C 1
ATOM 742 O O . LYS A 1 91 ? 13.087 16.437 -7.424 1.00 66.00 91 LYS A O 1
ATOM 747 N N . PRO A 1 92 ? 14.421 18.206 -7.868 1.00 63.06 92 PRO A N 1
ATOM 748 C CA . PRO A 1 92 ? 13.447 18.849 -8.734 1.00 63.06 92 PRO A CA 1
ATOM 749 C C . PRO A 1 92 ? 13.064 17.872 -9.845 1.00 63.06 92 PRO A C 1
ATOM 751 O O . PRO A 1 92 ? 13.939 17.287 -10.485 1.00 63.06 92 PRO A O 1
ATOM 754 N N . ILE A 1 93 ? 11.758 17.675 -10.032 1.00 63.72 93 ILE A N 1
ATOM 755 C CA . ILE A 1 93 ? 11.217 16.906 -11.151 1.00 63.72 93 ILE A CA 1
ATOM 756 C C . ILE A 1 93 ? 11.689 17.645 -12.405 1.00 63.72 93 ILE A C 1
ATOM 758 O O . ILE A 1 93 ? 11.254 18.773 -12.653 1.00 63.72 93 ILE A O 1
ATOM 762 N N . ARG A 1 94 ? 12.646 17.068 -13.141 1.00 57.78 94 ARG A N 1
ATOM 763 C CA . ARG A 1 94 ? 13.092 17.641 -14.412 1.00 57.78 94 ARG A CA 1
ATOM 764 C C . ARG A 1 94 ? 11.888 17.615 -15.340 1.00 57.78 94 ARG A C 1
ATOM 766 O O . ARG A 1 94 ? 11.374 16.549 -15.657 1.00 57.78 94 ARG A O 1
ATOM 773 N N . LYS A 1 95 ? 11.399 18.792 -15.726 1.00 62.28 95 LYS A N 1
ATOM 774 C CA . LYS A 1 95 ? 10.390 18.878 -16.780 1.00 62.28 95 LYS A CA 1
ATOM 775 C C . LYS A 1 95 ? 11.036 18.365 -18.078 1.00 62.28 95 LYS A C 1
ATOM 777 O O . LYS A 1 95 ? 12.205 18.687 -18.296 1.00 62.28 95 LYS A O 1
ATOM 782 N N . PRO A 1 96 ? 10.311 17.631 -18.938 1.00 61.56 96 PRO A N 1
ATOM 783 C CA . PRO A 1 96 ? 10.846 17.095 -20.196 1.00 61.56 96 PRO A CA 1
ATOM 784 C C . PRO A 1 96 ? 11.477 18.130 -21.151 1.00 61.56 96 PRO A C 1
ATOM 786 O O . PRO A 1 96 ? 12.180 17.746 -22.079 1.00 61.56 96 PRO A O 1
ATOM 789 N N . ASP A 1 97 ? 11.272 19.432 -20.921 1.00 59.12 97 ASP A N 1
ATOM 790 C CA . ASP A 1 97 ? 11.617 20.496 -21.871 1.00 59.12 97 ASP A CA 1
ATOM 791 C C . ASP A 1 97 ? 12.925 21.255 -21.579 1.00 59.12 97 ASP A C 1
ATOM 793 O O . ASP A 1 97 ? 13.217 22.250 -22.249 1.00 59.12 97 ASP A O 1
ATOM 797 N N . GLU A 1 98 ? 13.746 20.833 -20.612 1.00 56.72 98 GLU A N 1
ATOM 798 C CA . GLU A 1 98 ? 15.058 21.462 -20.397 1.00 56.72 98 GLU A CA 1
ATOM 799 C C . GLU A 1 98 ? 16.048 20.987 -21.473 1.00 56.72 98 GLU A C 1
ATOM 801 O O . GLU A 1 98 ? 16.823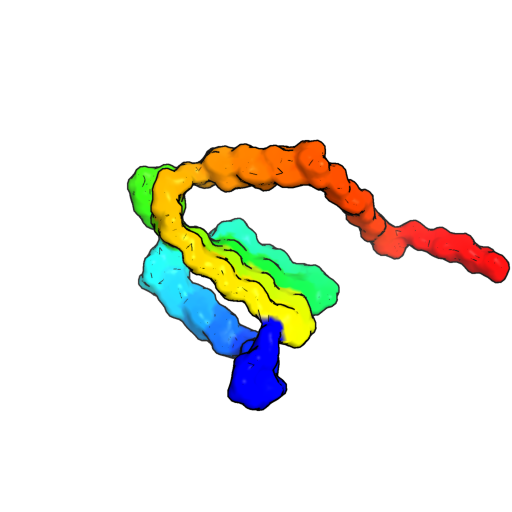 20.048 -21.287 1.00 56.72 98 GLU A O 1
ATOM 806 N N . LYS A 1 99 ? 15.973 21.621 -22.652 1.00 53.84 99 LYS A N 1
ATOM 807 C CA . LYS A 1 99 ? 16.932 21.441 -23.744 1.00 53.84 99 LYS A CA 1
ATOM 808 C C . LYS A 1 99 ? 18.340 21.674 -23.203 1.00 53.84 99 LYS A C 1
ATOM 810 O O . LYS A 1 99 ? 18.710 22.802 -22.885 1.00 53.84 99 LYS A O 1
ATOM 815 N N . ILE A 1 100 ? 19.122 20.601 -23.138 1.00 60.38 100 ILE A N 1
ATOM 816 C CA . ILE A 1 100 ? 20.561 20.660 -22.893 1.00 60.38 100 ILE A CA 1
ATOM 817 C C . ILE A 1 100 ? 21.161 21.536 -24.007 1.00 60.38 100 ILE A C 1
ATOM 819 O O . ILE A 1 100 ? 20.934 21.223 -25.182 1.00 60.38 100 ILE A O 1
ATOM 823 N N . PRO A 1 101 ? 21.879 22.632 -23.693 1.00 56.16 101 PRO A N 1
ATOM 824 C CA . PRO A 1 101 ? 22.590 23.395 -24.708 1.00 56.16 101 PRO A CA 1
ATOM 825 C C . PRO A 1 101 ? 23.568 22.456 -25.412 1.00 56.16 101 PRO A C 1
ATOM 827 O O . PRO A 1 101 ? 24.418 21.845 -24.763 1.00 56.16 101 PRO A O 1
ATOM 830 N N . GLN A 1 102 ? 23.406 22.292 -26.724 1.00 57.56 102 GLN A N 1
ATOM 831 C CA . GLN A 1 102 ? 24.404 21.600 -27.530 1.00 57.56 102 GLN A CA 1
ATOM 832 C C . GLN A 1 102 ? 25.647 22.492 -27.573 1.00 57.56 102 GLN A C 1
ATOM 834 O O . GLN A 1 102 ? 25.536 23.682 -27.876 1.00 57.56 102 GLN A O 1
ATOM 839 N N . VAL A 1 103 ? 26.773 21.910 -27.160 1.00 60.44 103 VAL A N 1
ATOM 840 C CA . VAL A 1 103 ? 28.109 22.520 -27.140 1.00 60.44 103 VAL A CA 1
ATOM 841 C C . VAL A 1 103 ? 28.641 22.640 -28.560 1.00 60.44 103 VAL A C 1
ATOM 843 O O . VAL A 1 103 ? 28.442 21.669 -29.324 1.00 60.44 103 VAL A O 1
#

pLDDT: mean 83.55, std 14.69, range [39.69, 96.44]